Protein AF-E9GN56-F1 (afdb_monomer_lite)

pLDDT: mean 91.04, std 3.55, range [80.94, 95.94]

Sequence (75 aa):
VFKRKALEFQEHFLQLFSDLVVEINLSAPRRGAFEIMVTNSRETVLWSGLKLGPPRRLKFPDPISLVEALKVALA

Radius of gyration: 12.24 Å; chains: 1; bounding box: 30×24×32 Å

InterPro domains:
  IPR011893 Selenoprotein, Rdx-type [PF10262] (3-70)
  IPR011893 Selenoprotein, Rdx-type [TIGR02174] (2-71)
  IPR036249 Thioredoxin-like superfamily [SSF52833] (3-71)

Secondary structure (DSSP, 8-state):
-HHHHHHHHHHHHHHH-TT------SS--STT--EEEEESSSEEEEEE-TT--S-GGGGS--HHHHHHHHHHHH-

Organism: Daphnia pulex (NCBI:txid6669)

Foldseek 3Di:
DQVVLLVVLVVVCCVVPVPDDRDDDPDDDDPLWDWDWDDDPHIDTLDTLPPPDDDSVSRHDDSVSSVVSVVVVVD

Structure (mmCIF, N/CA/C/O backbone):
data_AF-E9GN56-F1
#
_entry.id   AF-E9GN56-F1
#
loop_
_atom_site.group_PDB
_atom_site.id
_atom_site.type_symbol
_atom_site.label_atom_id
_atom_site.label_alt_id
_atom_site.label_comp_id
_atom_site.label_asym_id
_atom_site.label_entity_id
_atom_site.label_seq_id
_atom_site.pdbx_PDB_ins_code
_atom_site.Cartn_x
_atom_site.Cartn_y
_atom_site.Cartn_z
_atom_site.occupancy
_atom_site.B_iso_or_equiv
_atom_site.auth_seq_id
_atom_site.auth_comp_id
_atom_site.auth_asym_id
_atom_site.auth_atom_id
_atom_site.pdbx_PDB_model_num
ATOM 1 N N . VAL A 1 1 ? 10.648 5.413 -8.656 1.00 84.81 1 VAL A N 1
ATOM 2 C CA . VAL A 1 1 ? 9.271 4.988 -9.031 1.00 84.81 1 VAL A CA 1
ATOM 3 C C . VAL A 1 1 ? 8.541 4.307 -7.881 1.00 84.81 1 VAL A C 1
ATOM 5 O O . VAL A 1 1 ? 7.549 4.859 -7.449 1.00 84.81 1 VAL A O 1
ATOM 8 N N . PHE A 1 2 ? 9.016 3.169 -7.356 1.00 90.88 2 PHE A N 1
ATOM 9 C CA . PHE A 1 2 ? 8.291 2.397 -6.327 1.00 90.88 2 PHE A CA 1
ATOM 10 C C . PHE A 1 2 ? 8.095 3.189 -5.027 1.00 90.88 2 PHE A C 1
ATOM 12 O O . PHE A 1 2 ? 6.966 3.354 -4.591 1.00 90.88 2 PHE A O 1
ATOM 19 N N . LYS A 1 3 ? 9.177 3.776 -4.488 1.00 91.12 3 LYS A N 1
ATOM 20 C CA . LYS A 1 3 ? 9.108 4.669 -3.319 1.00 91.12 3 LYS A CA 1
ATOM 21 C C . LYS A 1 3 ? 8.163 5.856 -3.538 1.00 91.12 3 LYS A C 1
ATOM 23 O O . LYS A 1 3 ? 7.342 6.139 -2.685 1.00 91.12 3 LYS A O 1
ATOM 28 N N . ARG A 1 4 ? 8.245 6.508 -4.706 1.00 93.25 4 ARG A N 1
ATOM 29 C CA . ARG A 1 4 ? 7.351 7.623 -5.061 1.00 93.25 4 ARG A CA 1
ATOM 30 C C . ARG A 1 4 ? 5.882 7.188 -5.066 1.00 93.25 4 ARG A C 1
ATOM 32 O O . ARG A 1 4 ? 5.064 7.858 -4.468 1.00 93.25 4 ARG A O 1
ATOM 39 N N . LYS A 1 5 ? 5.573 6.034 -5.666 1.00 93.94 5 LYS A N 1
ATOM 40 C CA . LYS A 1 5 ? 4.220 5.464 -5.658 1.00 93.94 5 LYS A CA 1
ATOM 41 C C . LYS A 1 5 ? 3.734 5.141 -4.245 1.00 93.94 5 LYS A C 1
ATOM 43 O O . LYS A 1 5 ? 2.592 5.436 -3.942 1.00 93.94 5 LYS A O 1
ATOM 48 N N . ALA A 1 6 ? 4.591 4.586 -3.386 1.00 94.38 6 ALA A N 1
ATOM 49 C CA . ALA A 1 6 ? 4.239 4.336 -1.987 1.00 94.38 6 ALA A CA 1
ATOM 50 C C . ALA A 1 6 ? 3.872 5.633 -1.243 1.00 94.38 6 ALA A C 1
ATOM 52 O O . ALA A 1 6 ? 2.868 5.654 -0.544 1.00 94.38 6 ALA A O 1
ATOM 53 N N . LEU A 1 7 ? 4.634 6.713 -1.453 1.00 95.00 7 LEU A N 1
ATOM 54 C CA . LEU A 1 7 ? 4.330 8.031 -0.883 1.00 95.00 7 LEU A CA 1
ATOM 55 C C . LEU A 1 7 ? 3.016 8.612 -1.434 1.00 95.00 7 LEU A C 1
ATOM 57 O O . LEU A 1 7 ? 2.197 9.074 -0.655 1.00 95.00 7 LEU A O 1
ATOM 61 N N . GLU A 1 8 ? 2.775 8.511 -2.748 1.00 94.69 8 GLU A N 1
ATOM 62 C CA . GLU A 1 8 ? 1.511 8.949 -3.370 1.00 94.69 8 GLU A CA 1
ATOM 63 C C . GLU A 1 8 ? 0.293 8.235 -2.740 1.00 94.69 8 GLU A C 1
ATOM 65 O O . GLU A 1 8 ? -0.713 8.872 -2.439 1.00 94.69 8 GLU A O 1
ATOM 70 N N . PHE A 1 9 ? 0.378 6.918 -2.498 1.00 94.69 9 PHE A N 1
ATOM 71 C CA . PHE A 1 9 ? -0.693 6.179 -1.816 1.00 94.69 9 PHE A CA 1
ATOM 72 C C . PHE A 1 9 ? -0.817 6.549 -0.337 1.00 94.69 9 PHE A C 1
ATOM 74 O O . PHE A 1 9 ? -1.934 6.659 0.158 1.00 94.69 9 PHE A O 1
ATOM 81 N N . GLN A 1 10 ? 0.302 6.766 0.358 1.00 94.50 10 GLN A N 1
ATOM 82 C CA . GLN A 1 10 ? 0.292 7.205 1.752 1.00 94.50 10 GLN A CA 1
ATOM 83 C C . GLN A 1 10 ? -0.439 8.539 1.910 1.00 94.50 10 GLN A C 1
ATOM 85 O O . GLN A 1 10 ? -1.351 8.633 2.727 1.00 94.50 10 GLN A O 1
ATOM 90 N N . GLU A 1 11 ? -0.086 9.544 1.110 1.00 93.56 11 GLU A N 1
ATOM 91 C CA . GLU A 1 11 ? -0.758 10.846 1.120 1.00 93.56 11 GLU A CA 1
ATOM 92 C C . GLU A 1 11 ? -2.256 10.698 0.834 1.00 93.56 11 GLU A C 1
ATOM 94 O O . GLU A 1 11 ? -3.081 11.269 1.545 1.00 93.56 11 GLU A O 1
ATOM 99 N N . HIS A 1 12 ? -2.620 9.877 -0.154 1.00 93.06 12 HIS A N 1
ATOM 100 C CA . HIS A 1 12 ? -4.017 9.658 -0.513 1.00 93.06 12 HIS A CA 1
ATOM 101 C C . HIS A 1 12 ? -4.826 8.991 0.608 1.00 93.06 12 HIS A C 1
ATOM 103 O O . HIS A 1 12 ? -5.954 9.394 0.884 1.00 93.06 12 HIS A O 1
ATOM 109 N N . PHE A 1 13 ? -4.255 7.996 1.288 1.00 93.19 13 PHE A N 1
ATOM 110 C CA . PHE A 1 13 ? -4.919 7.342 2.412 1.00 93.19 13 PHE A CA 1
ATOM 111 C C . PHE A 1 13 ? -5.093 8.277 3.603 1.00 93.19 13 PHE A C 1
ATOM 113 O O . PHE A 1 13 ? -6.189 8.339 4.151 1.00 93.19 13 PHE A O 1
ATOM 120 N N . LEU A 1 14 ? -4.065 9.050 3.959 1.00 92.81 14 LEU A N 1
ATOM 121 C CA . LEU A 1 14 ? -4.141 10.007 5.068 1.00 92.81 14 LEU A CA 1
ATOM 122 C C . LEU A 1 14 ? -5.147 11.140 4.802 1.00 92.81 14 LEU A C 1
ATOM 124 O O . LEU A 1 14 ? -5.723 11.682 5.738 1.00 92.81 14 LEU A O 1
ATOM 128 N N . GLN A 1 15 ? -5.392 11.489 3.535 1.00 92.56 15 GLN A N 1
ATOM 129 C CA . GLN A 1 15 ? -6.438 12.448 3.156 1.00 92.56 15 GLN A CA 1
ATOM 130 C C . GLN A 1 15 ? -7.857 11.880 3.284 1.00 92.56 15 GLN A C 1
ATOM 132 O O . GLN A 1 15 ? -8.795 12.634 3.537 1.00 92.56 15 GLN A O 1
ATOM 137 N N . LEU A 1 16 ? -8.031 10.575 3.065 1.00 91.69 16 LEU A N 1
ATOM 138 C CA . LEU A 1 16 ? -9.341 9.917 3.066 1.00 91.69 16 LEU A CA 1
ATOM 139 C C . LEU A 1 16 ? -9.731 9.344 4.433 1.00 91.69 16 LEU A C 1
ATOM 141 O O . LEU A 1 16 ? -10.921 9.206 4.712 1.00 91.69 16 LEU A O 1
ATOM 145 N N . PHE A 1 17 ? -8.749 8.998 5.263 1.00 90.38 17 PHE A N 1
ATOM 146 C CA . PHE A 1 17 ? -8.940 8.314 6.536 1.00 90.38 17 PHE A CA 1
ATOM 147 C C . PHE A 1 17 ? -8.080 8.991 7.610 1.00 90.38 17 PHE A C 1
ATOM 149 O O . PHE A 1 17 ? -6.874 8.760 7.681 1.00 90.38 17 PHE A O 1
ATOM 156 N N . SER A 1 18 ? -8.706 9.816 8.456 1.00 87.62 18 SER A N 1
ATOM 157 C CA . SER A 1 18 ? -8.019 10.579 9.513 1.00 87.62 18 SER A CA 1
ATOM 158 C C . SER A 1 18 ? -7.354 9.703 10.573 1.00 87.62 18 SER A C 1
ATOM 160 O O . SER A 1 18 ? -6.364 10.110 11.173 1.00 87.62 18 SER A O 1
ATOM 162 N N . ASP A 1 19 ? -7.893 8.503 10.784 1.00 88.44 19 ASP A N 1
ATOM 163 C CA . ASP A 1 19 ? -7.513 7.630 11.898 1.00 88.44 19 ASP A CA 1
ATOM 164 C C . ASP A 1 19 ? -6.526 6.534 11.462 1.00 88.44 19 ASP A C 1
ATOM 166 O O . ASP A 1 19 ? -6.140 5.673 12.253 1.00 88.44 19 ASP A O 1
ATOM 170 N N . LEU A 1 20 ? -6.123 6.539 10.186 1.00 91.19 20 LEU A N 1
ATOM 171 C CA . LEU A 1 20 ? -5.228 5.535 9.631 1.00 91.19 20 LEU A CA 1
ATOM 172 C C . LEU A 1 20 ? -3.770 5.888 9.931 1.00 91.19 20 LEU A C 1
ATOM 174 O O . LEU A 1 20 ? -3.291 6.971 9.598 1.00 91.19 20 LEU A O 1
ATOM 178 N N . VAL A 1 21 ? -3.025 4.926 10.468 1.00 93.44 21 VAL A N 1
ATOM 179 C CA . VAL A 1 21 ? -1.562 4.992 10.497 1.00 93.44 21 VAL A CA 1
ATOM 180 C C . VAL A 1 21 ? -1.039 4.293 9.247 1.00 93.44 21 VAL A C 1
ATOM 182 O O . VAL A 1 21 ? -1.293 3.109 9.039 1.00 93.44 21 VAL A O 1
ATOM 185 N N . VAL A 1 22 ? -0.318 5.029 8.400 1.00 94.31 22 VAL 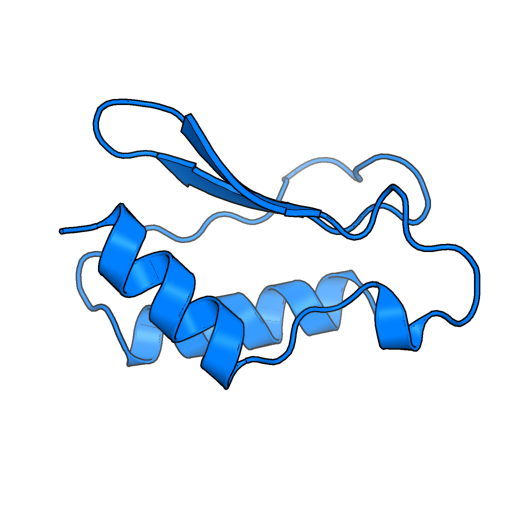A N 1
ATOM 186 C CA . VAL A 1 22 ? 0.280 4.480 7.178 1.00 94.31 22 VAL A CA 1
ATOM 187 C C . VAL A 1 22 ? 1.792 4.467 7.304 1.00 94.31 22 VAL A C 1
ATOM 189 O O . VAL A 1 22 ? 2.432 5.521 7.322 1.00 94.31 22 VAL A O 1
ATOM 192 N N . GLU A 1 23 ? 2.364 3.269 7.303 1.00 94.56 23 GLU A N 1
ATOM 193 C CA . GLU A 1 23 ? 3.806 3.060 7.352 1.00 94.56 23 GLU A CA 1
ATOM 194 C C . GLU A 1 23 ? 4.352 2.611 5.994 1.00 94.56 23 GLU A C 1
ATOM 196 O O . GLU A 1 23 ? 3.714 1.882 5.233 1.00 94.56 23 GLU A O 1
ATOM 201 N N . ILE A 1 24 ? 5.574 3.042 5.691 1.00 93.69 24 ILE A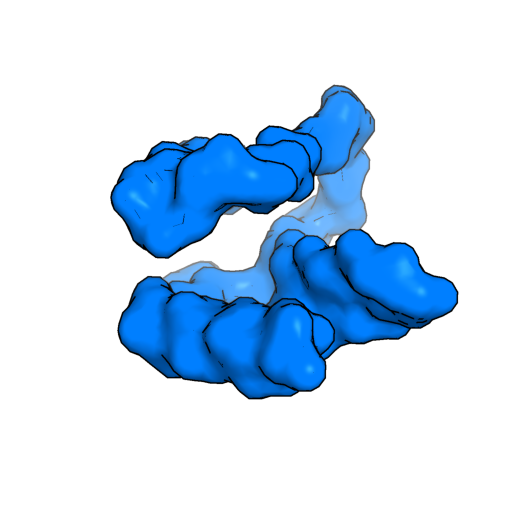 N 1
ATOM 202 C CA . ILE A 1 24 ? 6.350 2.544 4.556 1.00 93.69 24 ILE A CA 1
ATOM 203 C C . ILE A 1 24 ? 7.511 1.741 5.130 1.00 93.69 24 ILE A C 1
ATOM 205 O O . ILE A 1 24 ? 8.176 2.202 6.055 1.00 93.69 24 ILE A O 1
ATOM 209 N N . ASN A 1 25 ? 7.781 0.569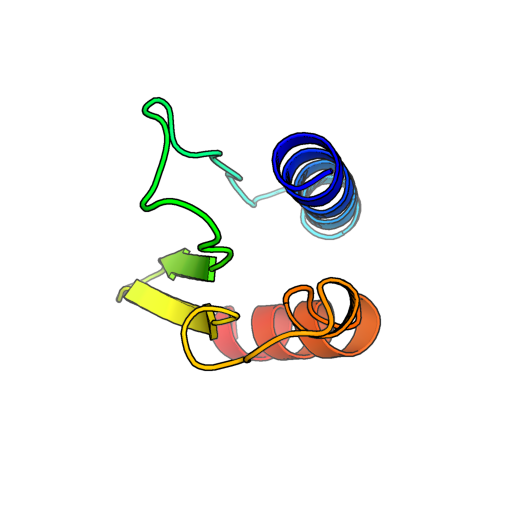 4.548 1.00 91.69 25 ASN A N 1
ATOM 210 C CA . ASN A 1 25 ? 8.892 -0.296 4.948 1.00 91.69 25 ASN A CA 1
ATOM 211 C C . ASN A 1 25 ? 10.190 0.502 5.171 1.00 91.69 25 ASN A C 1
ATOM 213 O O . ASN A 1 25 ? 10.689 1.158 4.249 1.00 91.69 25 ASN A O 1
ATOM 217 N N . LEU A 1 26 ? 10.742 0.410 6.386 1.00 87.06 26 LEU A N 1
ATOM 218 C CA . LEU A 1 26 ? 11.984 1.089 6.777 1.00 87.06 26 LEU A CA 1
ATOM 219 C C . LEU A 1 26 ? 13.197 0.534 6.020 1.00 87.06 26 LEU A C 1
ATOM 221 O O . LEU A 1 26 ? 14.104 1.275 5.641 1.00 87.06 26 LEU A O 1
ATOM 225 N N . SER A 1 27 ? 13.202 -0.778 5.779 1.00 88.75 27 SER A N 1
ATOM 226 C CA . SER A 1 27 ? 14.204 -1.464 4.972 1.00 88.75 27 SER A CA 1
ATOM 227 C C . SER A 1 27 ? 13.718 -1.650 3.534 1.00 88.75 27 SER A C 1
ATOM 229 O O . SER A 1 27 ? 12.521 -1.714 3.246 1.00 88.75 27 SER A O 1
ATOM 231 N N . ALA A 1 28 ? 14.664 -1.728 2.595 1.00 82.38 28 ALA A N 1
ATOM 232 C CA . ALA A 1 28 ? 14.324 -1.959 1.199 1.00 82.38 28 ALA A CA 1
ATOM 233 C C . ALA A 1 28 ? 13.674 -3.350 1.040 1.00 82.38 28 ALA A C 1
ATOM 235 O O . ALA A 1 28 ? 14.314 -4.354 1.365 1.00 82.38 28 ALA A O 1
ATOM 236 N N . PRO A 1 29 ? 12.437 -3.440 0.514 1.00 88.06 29 PRO A N 1
ATOM 237 C CA . PRO A 1 29 ? 11.781 -4.723 0.302 1.00 88.06 29 PRO A CA 1
ATOM 238 C C . PRO A 1 29 ? 12.450 -5.499 -0.842 1.00 88.0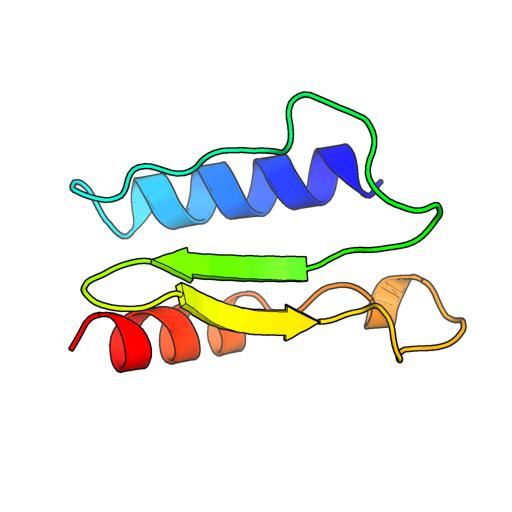6 29 PRO A C 1
ATOM 240 O O . PRO A 1 29 ? 13.311 -4.983 -1.566 1.00 88.06 29 PRO A O 1
ATOM 243 N N . ARG A 1 30 ? 12.000 -6.742 -1.063 1.00 88.38 30 ARG A N 1
ATOM 244 C CA . ARG A 1 30 ? 12.447 -7.580 -2.188 1.00 88.38 30 ARG A CA 1
ATOM 245 C C . ARG A 1 30 ? 12.432 -6.790 -3.504 1.00 88.38 30 ARG A C 1
ATOM 247 O O . ARG A 1 30 ? 11.471 -6.091 -3.829 1.00 88.38 30 ARG A O 1
ATOM 254 N N . ARG A 1 31 ? 13.492 -6.934 -4.310 1.00 86.75 31 ARG A N 1
ATOM 255 C CA . ARG A 1 31 ? 13.652 -6.183 -5.565 1.00 86.75 31 ARG A CA 1
ATOM 256 C C . ARG A 1 31 ? 12.432 -6.343 -6.478 1.00 86.75 31 ARG A C 1
ATOM 258 O O . ARG A 1 31 ? 12.132 -7.436 -6.947 1.00 86.75 31 ARG A O 1
ATOM 265 N N . GLY A 1 32 ? 11.779 -5.222 -6.788 1.00 86.00 32 GLY A N 1
ATOM 266 C CA . GLY A 1 32 ? 10.623 -5.184 -7.687 1.00 86.00 32 GLY A CA 1
ATOM 267 C C . GLY A 1 32 ? 9.299 -5.624 -7.058 1.00 86.00 32 GLY A C 1
ATOM 268 O O . GLY A 1 32 ? 8.353 -5.848 -7.817 1.00 86.00 32 GLY A O 1
ATOM 269 N N . ALA A 1 33 ? 9.237 -5.738 -5.731 1.00 89.69 33 ALA A N 1
ATOM 270 C CA . ALA A 1 33 ? 8.015 -5.953 -4.968 1.00 89.69 33 ALA A CA 1
ATOM 271 C C . ALA A 1 33 ? 7.272 -4.639 -4.712 1.00 89.69 33 ALA A C 1
ATOM 273 O O . ALA A 1 33 ? 7.895 -3.601 -4.487 1.00 89.69 33 ALA A O 1
ATOM 274 N N . PHE A 1 34 ? 5.946 -4.703 -4.754 1.00 94.25 34 PHE A N 1
ATOM 275 C CA . PHE A 1 34 ? 5.055 -3.641 -4.307 1.00 94.25 34 PHE A CA 1
ATOM 276 C C . PHE A 1 34 ? 3.809 -4.317 -3.745 1.00 94.25 34 PHE A C 1
ATOM 278 O O . PHE A 1 34 ? 3.105 -4.997 -4.489 1.00 94.25 34 PHE A O 1
ATOM 285 N N . GLU A 1 35 ? 3.585 -4.188 -2.447 1.00 94.75 35 GLU A N 1
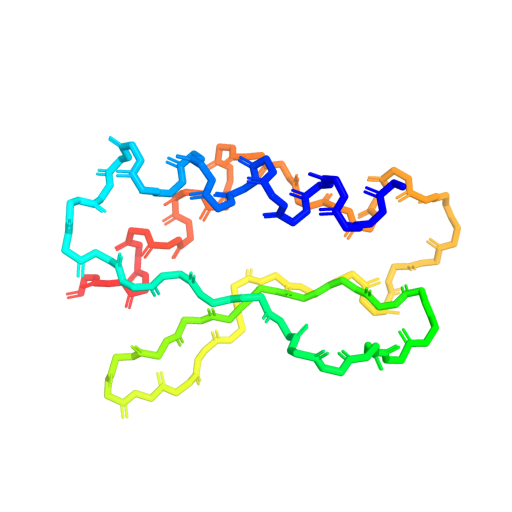ATOM 286 C CA . GLU A 1 35 ? 2.448 -4.780 -1.747 1.00 94.75 35 GLU A CA 1
ATOM 287 C C . GLU A 1 35 ? 1.887 -3.745 -0.782 1.00 94.75 35 GLU A C 1
ATOM 289 O O . GLU A 1 35 ? 2.627 -2.889 -0.294 1.00 94.75 35 GLU A O 1
ATOM 294 N N . ILE A 1 36 ? 0.582 -3.809 -0.555 1.00 95.44 36 ILE A N 1
ATOM 295 C CA . ILE A 1 36 ? -0.128 -2.969 0.404 1.00 95.44 36 ILE A CA 1
ATOM 296 C C . ILE A 1 36 ? -0.938 -3.911 1.277 1.00 95.44 36 ILE A C 1
ATOM 298 O O . ILE A 1 36 ? -1.665 -4.767 0.767 1.00 95.44 36 ILE A O 1
ATOM 302 N N . MET A 1 37 ? -0.783 -3.762 2.584 1.00 95.06 37 MET A N 1
ATOM 303 C CA . MET A 1 37 ? -1.448 -4.574 3.593 1.00 95.06 37 MET A CA 1
ATOM 304 C C . MET A 1 37 ? -2.151 -3.647 4.577 1.00 95.06 37 MET A C 1
ATOM 306 O O . MET A 1 37 ? -1.745 -2.497 4.745 1.00 95.06 37 MET A O 1
ATOM 310 N N . VAL A 1 38 ? -3.209 -4.146 5.202 1.00 94.69 38 VAL A N 1
ATOM 311 C CA . VAL A 1 38 ? -3.911 -3.467 6.289 1.00 94.69 38 VAL A CA 1
ATOM 312 C C . VAL A 1 38 ? -4.014 -4.412 7.471 1.00 94.69 38 VAL A C 1
ATOM 314 O O . VAL A 1 38 ? -4.250 -5.610 7.299 1.00 94.69 38 VAL A O 1
ATOM 317 N N . THR A 1 39 ? -3.848 -3.859 8.666 1.00 92.06 39 THR A N 1
ATOM 318 C CA . THR A 1 39 ? -3.933 -4.604 9.916 1.00 92.06 39 THR A CA 1
ATOM 319 C C . THR A 1 39 ? -4.984 -3.952 10.795 1.00 92.06 39 THR A C 1
ATOM 321 O O . THR A 1 39 ? -4.838 -2.797 11.184 1.00 92.06 39 THR A O 1
ATOM 324 N N . ASN A 1 40 ? -6.045 -4.699 11.093 1.00 84.25 40 ASN A N 1
ATOM 325 C CA . ASN A 1 40 ? -7.014 -4.360 12.133 1.00 84.25 40 ASN A CA 1
ATOM 326 C C . ASN A 1 40 ? -6.877 -5.358 13.301 1.00 84.25 40 ASN A C 1
ATOM 328 O O . ASN A 1 40 ? -5.954 -5.253 14.100 1.00 84.25 40 ASN A O 1
ATOM 332 N N . SER A 1 41 ? -7.738 -6.375 13.357 1.00 84.62 41 SER A N 1
ATOM 333 C CA . SER A 1 41 ? -7.592 -7.589 14.163 1.00 84.62 41 SER A CA 1
ATOM 334 C C . SER A 1 41 ? -6.675 -8.629 13.509 1.00 84.62 41 SER A C 1
ATOM 336 O O . SER A 1 41 ? -6.084 -9.454 14.205 1.00 84.62 41 SER A O 1
ATOM 338 N N . ARG A 1 42 ? -6.548 -8.599 12.176 1.00 88.44 42 ARG A N 1
ATOM 339 C CA . ARG A 1 42 ? -5.668 -9.480 11.401 1.00 88.44 42 ARG A CA 1
ATOM 340 C C . ARG A 1 42 ? -5.007 -8.725 10.258 1.00 88.44 42 ARG A C 1
ATOM 342 O O . ARG A 1 42 ? -5.571 -7.771 9.725 1.00 88.44 42 ARG A O 1
ATOM 349 N N . GLU A 1 43 ? -3.838 -9.197 9.851 1.00 92.00 43 GLU A N 1
ATOM 350 C CA . GLU A 1 43 ? -3.163 -8.705 8.654 1.00 92.00 43 GLU A CA 1
ATOM 351 C C . GLU A 1 43 ? -3.866 -9.240 7.398 1.00 92.00 43 GLU A C 1
ATOM 353 O O . GLU A 1 43 ? -4.126 -10.439 7.268 1.00 92.00 43 GLU A O 1
ATOM 358 N N . THR A 1 44 ? -4.204 -8.342 6.474 1.00 93.94 44 THR A N 1
ATOM 359 C CA . THR A 1 44 ? -4.839 -8.666 5.192 1.00 93.94 44 THR A CA 1
ATOM 360 C C . THR A 1 44 ? -4.091 -7.975 4.059 1.00 93.94 44 THR A C 1
ATOM 362 O O . THR A 1 44 ? -3.852 -6.768 4.097 1.00 93.94 44 THR A O 1
ATOM 365 N N . VAL A 1 45 ? -3.745 -8.728 3.014 1.00 94.62 45 VAL A N 1
ATOM 366 C CA . VAL A 1 45 ? -3.144 -8.167 1.797 1.00 94.62 45 VAL A CA 1
ATOM 367 C C . VAL A 1 45 ? -4.231 -7.486 0.966 1.00 94.62 45 VAL A C 1
ATOM 369 O O . VAL A 1 45 ? -5.122 -8.158 0.452 1.00 94.62 45 VAL A O 1
ATOM 372 N N . LEU A 1 46 ? -4.138 -6.165 0.800 1.00 95.00 46 LEU A N 1
ATOM 373 C CA . LEU A 1 46 ? -5.035 -5.386 -0.063 1.00 95.00 46 LEU A CA 1
ATOM 374 C C . LEU A 1 46 ? -4.621 -5.462 -1.531 1.00 95.00 46 LEU A C 1
ATOM 376 O O . LEU A 1 46 ? -5.462 -5.493 -2.426 1.00 95.00 46 LEU A O 1
ATOM 380 N N . TRP A 1 47 ? -3.315 -5.486 -1.791 1.00 95.94 47 TRP A N 1
ATOM 381 C CA . TRP A 1 47 ? -2.776 -5.593 -3.141 1.00 95.94 47 TRP A CA 1
ATOM 382 C C . TRP A 1 47 ? -1.392 -6.231 -3.142 1.00 95.94 47 TRP A C 1
ATOM 384 O O . TRP A 1 47 ? -0.557 -5.906 -2.298 1.00 95.94 47 TRP A O 1
ATOM 394 N N . SER A 1 48 ? -1.113 -7.065 -4.149 1.00 94.62 48 SER A N 1
ATOM 395 C CA . SER A 1 48 ? 0.227 -7.599 -4.392 1.00 94.62 48 SER A CA 1
ATOM 396 C C . SER A 1 48 ? 0.631 -7.528 -5.861 1.00 94.62 48 SER A C 1
ATOM 398 O O . SER A 1 48 ? 0.064 -8.185 -6.732 1.00 94.62 48 SER A O 1
ATOM 400 N N . GLY A 1 49 ? 1.692 -6.771 -6.129 1.00 93.50 49 GLY A N 1
ATOM 401 C CA . GLY A 1 49 ? 2.360 -6.704 -7.425 1.00 93.50 49 GLY A CA 1
ATOM 402 C C . GLY A 1 49 ? 3.461 -7.753 -7.614 1.00 93.50 49 GLY A C 1
ATOM 403 O O . GLY A 1 49 ? 4.151 -7.720 -8.635 1.00 93.50 49 GLY A O 1
ATOM 404 N N . LEU A 1 50 ? 3.679 -8.665 -6.655 1.00 90.50 50 LEU A N 1
ATOM 405 C CA . LEU A 1 50 ? 4.771 -9.650 -6.712 1.00 90.50 50 LEU A CA 1
ATOM 406 C C . LEU A 1 50 ? 4.636 -10.618 -7.888 1.00 90.50 50 LEU A C 1
ATOM 408 O O . LEU A 1 50 ? 5.626 -10.914 -8.558 1.00 90.50 50 LEU A O 1
ATOM 412 N N . LYS A 1 51 ? 3.415 -11.104 -8.130 1.00 88.31 51 LYS A N 1
ATOM 413 C CA . LYS A 1 51 ? 3.107 -12.065 -9.201 1.00 88.31 51 LYS A CA 1
ATOM 414 C C . LYS A 1 51 ? 2.896 -11.395 -10.558 1.00 88.31 51 LYS A C 1
ATOM 416 O O . LYS A 1 51 ? 2.777 -12.080 -11.568 1.00 88.31 51 LYS A O 1
ATOM 421 N N . LEU A 1 52 ? 2.869 -10.064 -10.593 1.00 89.19 52 LEU A N 1
ATOM 422 C CA . LEU A 1 52 ? 2.715 -9.311 -11.826 1.00 89.19 52 LEU A CA 1
ATOM 423 C C . LEU A 1 52 ? 4.086 -9.211 -12.497 1.00 89.19 52 LEU A C 1
ATOM 425 O O . LEU A 1 52 ? 5.051 -8.686 -11.934 1.00 89.19 52 LEU A O 1
ATOM 429 N N . GLY A 1 53 ? 4.188 -9.779 -13.696 1.00 83.62 53 GLY A N 1
ATOM 430 C CA . GLY A 1 53 ? 5.395 -9.711 -14.512 1.00 83.62 53 GLY A CA 1
ATOM 431 C C . GLY A 1 53 ? 5.729 -8.275 -14.949 1.00 83.62 53 GLY A C 1
ATOM 432 O O . GLY A 1 53 ? 5.105 -7.300 -14.519 1.00 83.62 53 GLY A O 1
ATOM 433 N N . PRO A 1 54 ? 6.727 -8.086 -15.824 1.00 82.44 54 PRO A N 1
ATOM 434 C CA . PRO A 1 54 ? 6.740 -6.888 -16.662 1.00 82.44 54 PRO A CA 1
ATOM 435 C C . PRO A 1 54 ? 5.419 -6.820 -17.462 1.00 82.44 54 PRO A C 1
ATOM 437 O O . PRO A 1 54 ? 4.936 -7.875 -17.870 1.00 82.44 54 PRO A O 1
ATOM 440 N N . PRO A 1 55 ? 4.821 -5.635 -17.709 1.00 90.44 55 PRO A N 1
ATOM 441 C CA . PRO A 1 55 ? 5.342 -4.273 -17.533 1.00 90.44 55 PRO A CA 1
ATOM 442 C C . PRO A 1 55 ? 5.170 -3.664 -16.132 1.00 90.44 55 PRO A C 1
ATOM 444 O O . PRO A 1 55 ? 4.187 -3.884 -15.431 1.00 90.44 55 PRO A O 1
ATOM 447 N N . ARG A 1 56 ? 6.093 -2.762 -15.765 1.00 87.19 56 ARG A N 1
ATOM 448 C CA . ARG A 1 56 ? 6.171 -2.131 -14.431 1.00 87.19 56 ARG A CA 1
ATOM 449 C C . ARG A 1 56 ? 4.895 -1.411 -13.985 1.00 87.19 56 ARG A C 1
ATOM 451 O O . ARG A 1 56 ? 4.640 -1.358 -12.790 1.00 87.19 56 ARG A O 1
ATOM 458 N N . ARG A 1 57 ? 4.122 -0.851 -14.923 1.00 89.31 57 ARG A N 1
ATOM 459 C CA . ARG A 1 57 ? 2.875 -0.128 -14.628 1.00 89.31 57 ARG A CA 1
ATOM 460 C C . ARG A 1 57 ? 1.831 -1.025 -13.963 1.00 89.31 57 ARG A C 1
ATOM 462 O O . ARG A 1 57 ? 1.131 -0.545 -13.087 1.00 89.31 57 ARG A O 1
ATOM 469 N N . LEU A 1 58 ? 1.784 -2.309 -14.325 1.00 89.06 58 LEU A N 1
ATOM 470 C CA . LEU A 1 58 ? 0.823 -3.261 -13.763 1.00 89.06 58 LEU A CA 1
ATOM 471 C C . LEU A 1 58 ? 1.113 -3.593 -12.297 1.00 89.06 58 LEU A C 1
ATOM 473 O O . LEU A 1 58 ? 0.225 -4.042 -11.595 1.00 89.06 58 LEU A O 1
ATOM 477 N N . LYS A 1 59 ? 2.337 -3.352 -11.809 1.00 91.31 59 LYS A N 1
ATOM 478 C CA . LYS A 1 59 ? 2.714 -3.656 -10.420 1.00 91.31 59 LYS A CA 1
ATOM 479 C C . LYS A 1 59 ? 2.060 -2.745 -9.383 1.00 91.31 59 LYS A C 1
ATOM 481 O O . LYS A 1 59 ? 2.149 -3.043 -8.194 1.00 91.31 59 LYS A O 1
ATOM 486 N N . PHE A 1 60 ? 1.446 -1.649 -9.815 1.00 94.00 60 PHE A N 1
ATOM 487 C CA . PHE A 1 60 ? 0.765 -0.707 -8.938 1.00 94.00 60 PHE A CA 1
ATOM 488 C C . PHE A 1 60 ? -0.746 -0.867 -9.101 1.00 94.00 60 PHE A C 1
ATOM 490 O O . PHE A 1 60 ? -1.20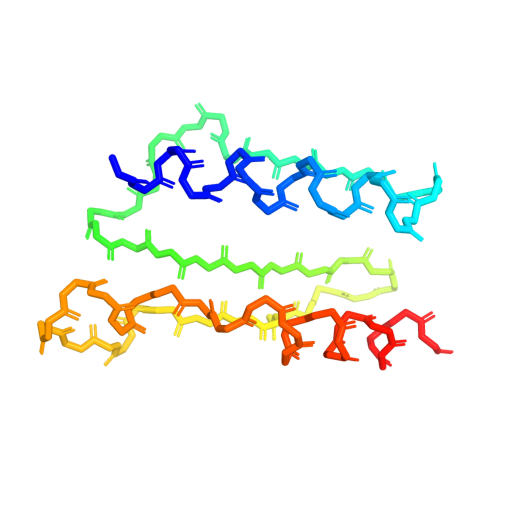0 -1.038 -10.235 1.00 94.00 60 PHE A O 1
ATOM 497 N N . PRO A 1 61 ? -1.505 -0.805 -8.001 1.00 94.38 61 PRO A N 1
ATOM 498 C CA . PRO A 1 61 ? -2.953 -0.859 -8.074 1.00 94.38 61 PRO A CA 1
ATOM 499 C C . PRO A 1 61 ? -3.514 0.409 -8.718 1.00 94.38 61 PRO A C 1
ATOM 501 O O . PRO A 1 61 ? -2.874 1.466 -8.733 1.00 94.38 61 PRO A O 1
ATOM 504 N N . ASP A 1 62 ? -4.743 0.295 -9.202 1.00 91.94 62 ASP A N 1
ATOM 505 C CA . ASP A 1 62 ? -5.590 1.452 -9.453 1.00 91.94 62 ASP A CA 1
ATOM 506 C C . ASP A 1 62 ? -5.998 2.103 -8.108 1.00 91.94 62 ASP A C 1
ATOM 508 O O . ASP A 1 62 ? -6.410 1.377 -7.197 1.00 91.94 62 ASP A O 1
ATOM 512 N N . PRO A 1 63 ? -5.877 3.436 -7.941 1.00 91.19 63 PRO A N 1
ATOM 513 C CA . PRO A 1 63 ? -6.197 4.095 -6.674 1.00 91.19 63 PRO A CA 1
ATOM 514 C C . PRO A 1 63 ? -7.643 3.915 -6.214 1.00 91.19 63 PRO A C 1
ATOM 516 O O . PRO A 1 63 ? -7.868 3.726 -5.021 1.00 91.19 63 PRO A O 1
ATOM 519 N N . ILE A 1 64 ? -8.610 3.931 -7.135 1.00 90.88 64 ILE A N 1
ATOM 520 C CA . ILE A 1 64 ? -10.036 3.829 -6.793 1.00 90.88 64 ILE A CA 1
ATOM 521 C C . ILE A 1 64 ? -10.323 2.434 -6.239 1.00 90.88 64 ILE A C 1
ATOM 523 O O . ILE A 1 64 ? -10.825 2.294 -5.124 1.00 90.88 64 ILE A O 1
ATOM 527 N N . SER A 1 65 ? -9.893 1.409 -6.974 1.00 91.81 65 SER A N 1
ATOM 528 C CA . SER A 1 65 ? -10.064 0.003 -6.592 1.00 91.81 65 SER A CA 1
ATOM 529 C C . SER A 1 65 ? -9.408 -0.311 -5.240 1.00 91.81 65 SER A C 1
ATOM 531 O O . SER A 1 65 ? -9.930 -1.084 -4.439 1.00 91.81 65 SER A O 1
ATOM 533 N N . LEU A 1 66 ? -8.256 0.307 -4.960 1.00 94.12 66 LEU A N 1
ATOM 534 C CA . LEU A 1 66 ? -7.539 0.127 -3.700 1.00 94.12 66 LEU A CA 1
ATOM 535 C C . LEU A 1 66 ? -8.264 0.771 -2.510 1.00 94.12 66 LEU A C 1
ATOM 537 O O . LEU A 1 66 ? -8.301 0.185 -1.430 1.00 94.12 66 LEU A O 1
ATOM 541 N N . VAL A 1 67 ? -8.839 1.962 -2.692 1.00 92.19 67 VAL A N 1
ATOM 542 C CA . VAL A 1 67 ? -9.624 2.640 -1.649 1.00 92.19 67 VAL A CA 1
ATOM 543 C C . VAL A 1 67 ? -10.889 1.849 -1.324 1.00 92.19 67 VAL A C 1
ATOM 545 O O . VAL A 1 67 ? -11.246 1.730 -0.154 1.00 92.19 67 VAL A O 1
ATOM 548 N N . GLU A 1 68 ? -11.556 1.277 -2.325 1.00 92.69 68 GLU A N 1
ATOM 549 C CA . GLU A 1 68 ? -12.706 0.390 -2.111 1.00 92.69 68 GLU A CA 1
ATOM 550 C C . GLU A 1 68 ? -12.314 -0.862 -1.319 1.00 92.69 68 GLU A C 1
ATOM 552 O O . GLU A 1 68 ? -12.964 -1.184 -0.324 1.00 92.69 68 GLU A O 1
ATOM 557 N N . ALA A 1 69 ? -11.209 -1.517 -1.692 1.00 93.00 69 ALA A N 1
ATOM 558 C CA . ALA A 1 69 ? -10.682 -2.664 -0.954 1.00 93.00 69 ALA A CA 1
ATOM 559 C C . ALA A 1 69 ? -10.339 -2.309 0.502 1.00 93.00 69 ALA A C 1
ATOM 561 O O . ALA A 1 69 ? -10.643 -3.080 1.413 1.00 93.00 69 ALA A O 1
ATOM 562 N N . LEU A 1 70 ? -9.755 -1.129 0.736 1.00 92.88 70 LEU A N 1
ATOM 563 C CA . LEU A 1 70 ? -9.459 -0.640 2.081 1.00 92.88 70 LEU A CA 1
ATOM 564 C C . LEU A 1 70 ? -10.741 -0.404 2.894 1.00 92.88 70 LEU A C 1
ATOM 566 O O . LEU A 1 70 ? -10.815 -0.853 4.032 1.00 92.88 70 LEU A O 1
ATOM 570 N N . LYS A 1 71 ? -11.772 0.228 2.317 1.00 91.19 71 LYS A N 1
ATOM 571 C CA . LYS A 1 71 ? -13.070 0.428 2.992 1.00 91.19 71 LYS A CA 1
ATOM 572 C C . LYS A 1 71 ? -13.709 -0.894 3.407 1.00 91.19 71 LYS A C 1
ATOM 574 O O . LYS A 1 71 ? -14.206 -0.991 4.520 1.00 91.19 71 LYS A O 1
ATOM 579 N N . VAL A 1 72 ? -13.670 -1.904 2.537 1.00 91.31 72 VAL A N 1
ATOM 580 C CA . VAL A 1 72 ? -14.196 -3.245 2.842 1.00 91.31 72 VAL A CA 1
ATOM 581 C C . VAL A 1 72 ? -13.388 -3.930 3.944 1.00 91.31 72 VAL A C 1
ATOM 583 O O . VAL A 1 72 ? -13.966 -4.620 4.772 1.00 91.31 72 VAL A O 1
ATOM 586 N N . ALA A 1 73 ? -12.067 -3.747 3.974 1.00 89.94 73 ALA A N 1
ATOM 587 C CA . ALA A 1 73 ? -11.215 -4.359 4.992 1.00 89.94 73 ALA A CA 1
ATOM 588 C C . ALA A 1 73 ? -11.302 -3.681 6.373 1.00 89.94 73 ALA A C 1
ATOM 590 O O . ALA A 1 73 ? -10.967 -4.311 7.377 1.00 89.94 73 ALA A O 1
ATOM 591 N N . LEU A 1 74 ? -11.708 -2.407 6.418 1.00 84.75 74 LEU A N 1
ATOM 592 C CA . LEU A 1 74 ? -11.904 -1.636 7.651 1.00 84.75 74 LEU A CA 1
ATOM 593 C C . LEU A 1 74 ? -13.331 -1.724 8.218 1.00 84.75 74 LEU A C 1
ATOM 595 O O . LEU A 1 74 ? -13.522 -1.336 9.369 1.00 84.75 74 LEU A O 1
ATOM 599 N N . ALA A 1 75 ? -14.301 -2.182 7.421 1.00 80.94 75 ALA A N 1
ATOM 600 C CA . ALA A 1 75 ? -15.682 -2.419 7.845 1.00 80.94 75 ALA A CA 1
ATOM 601 C C . ALA A 1 75 ? -15.794 -3.632 8.783 1.00 80.94 75 ALA A C 1
ATOM 603 O O . ALA A 1 75 ? -16.636 -3.561 9.705 1.00 80.94 75 ALA A O 1
#